Protein AF-A0A357N9H8-F1 (afdb_monomer_lite)

Radius of gyration: 14.43 Å; chains: 1; bounding box: 30×14×44 Å

Structure (mmCIF, N/CA/C/O backbone):
data_AF-A0A357N9H8-F1
#
_entry.id   AF-A0A357N9H8-F1
#
loop_
_atom_site.group_PDB
_atom_site.id
_atom_site.type_symbol
_atom_site.label_atom_id
_atom_site.label_alt_id
_atom_site.label_comp_id
_atom_site.label_asym_id
_atom_site.label_entity_id
_atom_site.label_seq_id
_atom_site.pdbx_PDB_ins_code
_atom_site.Cartn_x
_atom_site.Cartn_y
_atom_site.Cartn_z
_atom_site.occupancy
_atom_site.B_iso_or_equiv
_atom_site.auth_seq_id
_atom_site.auth_comp_id
_atom_site.auth_asym_id
_atom_site.auth_atom_id
_atom_site.pdbx_PDB_model_num
ATOM 1 N N . ARG A 1 1 ? 6.899 -0.263 -22.980 1.00 49.81 1 ARG A N 1
ATOM 2 C CA . ARG A 1 1 ? 5.879 -1.029 -22.227 1.00 49.81 1 ARG A CA 1
ATOM 3 C C . ARG A 1 1 ? 6.611 -1.907 -21.229 1.00 49.81 1 ARG A C 1
ATOM 5 O O . ARG A 1 1 ? 7.219 -2.887 -21.639 1.00 49.81 1 ARG A O 1
ATOM 12 N N . GLY A 1 2 ? 6.688 -1.463 -19.979 1.00 55.38 2 GLY A N 1
ATOM 13 C CA . GLY A 1 2 ? 7.324 -2.225 -18.908 1.00 55.38 2 GLY A CA 1
ATOM 14 C C . GLY A 1 2 ? 6.361 -3.255 -18.338 1.00 55.38 2 GLY A C 1
ATOM 15 O O . GLY A 1 2 ? 5.158 -3.011 -18.317 1.00 55.38 2 GLY A O 1
ATOM 16 N N . ASN A 1 3 ? 6.882 -4.391 -17.880 1.00 55.84 3 ASN A N 1
ATOM 17 C CA . ASN A 1 3 ? 6.115 -5.258 -16.993 1.00 55.84 3 ASN A CA 1
ATOM 18 C C . ASN A 1 3 ? 5.993 -4.539 -15.654 1.00 55.84 3 ASN A C 1
ATOM 20 O O . ASN A 1 3 ? 7.003 -4.103 -15.100 1.00 55.84 3 ASN A O 1
ATOM 24 N N . VAL A 1 4 ? 4.762 -4.388 -15.185 1.00 65.81 4 VAL A N 1
ATOM 25 C CA . VAL A 1 4 ? 4.451 -3.748 -13.915 1.00 65.81 4 VAL A CA 1
ATOM 26 C C . VAL A 1 4 ? 4.043 -4.857 -12.950 1.00 65.81 4 VAL A C 1
ATOM 28 O O . VAL A 1 4 ? 3.030 -5.516 -13.169 1.00 65.81 4 VAL A O 1
ATOM 31 N N . TRP A 1 5 ? 4.857 -5.106 -11.922 1.00 69.75 5 TRP A N 1
ATOM 32 C CA . TRP A 1 5 ? 4.462 -5.949 -10.790 1.00 69.75 5 TRP A CA 1
ATOM 33 C C . TRP A 1 5 ? 4.055 -5.048 -9.635 1.00 69.75 5 TRP A C 1
ATOM 35 O O . TRP A 1 5 ? 4.732 -4.060 -9.357 1.00 69.75 5 TRP A O 1
ATOM 45 N N . GLN A 1 6 ? 2.937 -5.363 -8.995 1.00 72.31 6 GLN A N 1
ATOM 46 C CA . GLN A 1 6 ? 2.271 -4.477 -8.054 1.00 72.31 6 GLN A CA 1
ATOM 47 C C . GLN A 1 6 ? 1.571 -5.293 -6.969 1.00 72.31 6 GLN A C 1
ATOM 49 O O . GLN A 1 6 ? 0.907 -6.282 -7.281 1.00 72.31 6 GLN A O 1
ATOM 54 N N . TYR A 1 7 ? 1.670 -4.852 -5.714 1.00 74.50 7 TYR A N 1
ATOM 55 C CA . TYR A 1 7 ? 0.815 -5.341 -4.636 1.00 74.50 7 TYR A CA 1
ATOM 56 C C . TYR A 1 7 ? 0.387 -4.211 -3.696 1.00 74.50 7 TYR A C 1
ATOM 58 O O . TYR A 1 7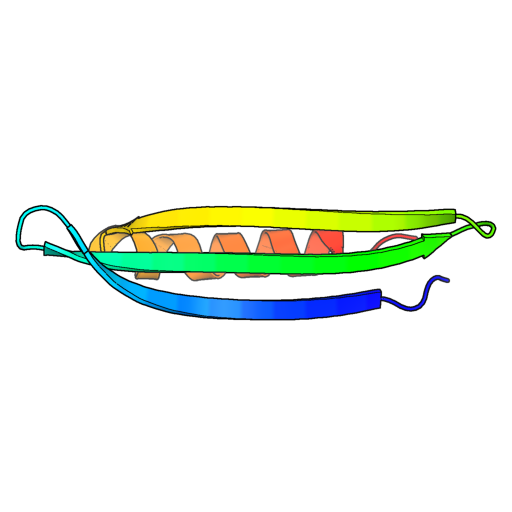 ? 1.131 -3.264 -3.432 1.00 74.50 7 TYR A O 1
ATOM 66 N N . LEU A 1 8 ? -0.836 -4.349 -3.190 1.00 76.19 8 LEU A N 1
ATOM 67 C CA . LEU A 1 8 ? -1.420 -3.553 -2.120 1.00 76.19 8 LEU A CA 1
ATOM 68 C C . LEU A 1 8 ? -1.645 -4.499 -0.946 1.00 76.19 8 LEU A C 1
ATOM 70 O O . LEU A 1 8 ? -2.344 -5.500 -1.089 1.00 76.19 8 LEU A O 1
ATOM 74 N N . THR A 1 9 ? -1.063 -4.180 0.203 1.00 80.44 9 THR A N 1
ATOM 75 C CA . THR A 1 9 ? -1.379 -4.860 1.456 1.00 80.44 9 THR A CA 1
ATOM 76 C C . THR A 1 9 ? -1.919 -3.864 2.468 1.00 80.44 9 THR A C 1
ATOM 78 O O . THR A 1 9 ? -1.541 -2.688 2.484 1.00 80.44 9 THR A O 1
ATOM 81 N N . THR A 1 10 ? -2.838 -4.344 3.295 1.00 82.44 10 THR A N 1
ATOM 82 C CA . THR A 1 10 ? -3.491 -3.559 4.337 1.00 82.44 10 THR A CA 1
ATOM 83 C C . THR A 1 10 ? -3.438 -4.335 5.638 1.00 82.44 10 THR A C 1
ATOM 85 O O . THR A 1 10 ? -3.770 -5.520 5.655 1.00 82.44 10 THR A O 1
ATOM 88 N N . ALA A 1 11 ? -3.070 -3.670 6.724 1.00 85.62 11 ALA A N 1
ATOM 89 C CA . ALA A 1 11 ? -3.128 -4.230 8.067 1.00 85.62 11 ALA A CA 1
ATOM 90 C C . ALA A 1 11 ? -3.909 -3.290 8.984 1.00 85.62 11 ALA A C 1
ATOM 92 O O . ALA A 1 11 ? -3.812 -2.070 8.848 1.00 85.62 11 ALA A O 1
ATOM 93 N N . THR A 1 12 ? -4.656 -3.851 9.929 1.00 88.81 12 THR A N 1
ATOM 94 C CA . THR A 1 12 ? -5.254 -3.086 11.023 1.00 88.81 12 THR A CA 1
ATOM 95 C C . THR A 1 12 ? -4.377 -3.179 12.266 1.00 88.81 12 THR A C 1
ATOM 97 O O . THR A 1 12 ? -3.760 -4.210 12.539 1.00 88.81 12 THR A O 1
ATOM 100 N N . PHE A 1 13 ? -4.288 -2.085 13.015 1.00 87.94 13 PHE A N 1
ATOM 101 C CA . PHE A 1 13 ? -3.558 -2.013 14.276 1.00 87.94 13 PHE A CA 1
ATOM 102 C C . PHE A 1 13 ? -4.250 -1.044 15.240 1.00 87.94 13 PHE A C 1
ATOM 104 O O . PHE A 1 13 ? -5.123 -0.277 14.842 1.00 87.94 13 PHE A O 1
ATOM 111 N N . GLN A 1 14 ? -3.889 -1.105 16.521 1.00 90.81 14 GLN A N 1
ATOM 112 C CA . GLN A 1 14 ? -4.379 -0.165 17.530 1.00 90.81 14 GLN A CA 1
ATOM 113 C C . GLN A 1 14 ? -3.396 1.000 17.663 1.00 90.81 14 GLN A C 1
ATOM 115 O O . GLN A 1 14 ? -2.219 0.778 17.947 1.00 90.81 14 GLN A O 1
ATOM 120 N N . ASP A 1 15 ? -3.885 2.224 17.490 1.00 86.75 15 ASP A N 1
ATOM 121 C CA . ASP A 1 15 ? -3.141 3.465 17.698 1.00 86.75 15 ASP A CA 1
ATOM 122 C C . ASP A 1 15 ? -3.887 4.334 18.716 1.00 86.75 15 ASP A C 1
ATOM 124 O O . ASP A 1 15 ? -5.000 4.793 18.468 1.00 86.75 15 ASP A O 1
ATOM 128 N N . ASN A 1 16 ? -3.297 4.532 19.897 1.00 87.69 16 ASN A N 1
ATOM 129 C CA . ASN A 1 16 ? -3.882 5.317 20.994 1.00 87.69 16 ASN A CA 1
ATOM 130 C C . ASN A 1 16 ? -5.316 4.908 21.399 1.00 87.69 16 ASN A C 1
ATOM 132 O O . ASN A 1 16 ? -6.132 5.754 21.762 1.00 87.69 16 ASN A O 1
ATOM 136 N N . GLY A 1 17 ? -5.619 3.606 21.360 1.00 88.31 17 GLY A N 1
ATOM 137 C CA . GLY A 1 17 ? -6.937 3.066 21.718 1.00 88.31 17 GLY A CA 1
ATOM 138 C C . GLY A 1 17 ? -7.997 3.185 20.619 1.00 88.31 17 GLY A C 1
ATOM 139 O O . GLY A 1 17 ? -9.157 2.856 20.860 1.00 88.31 17 GLY A O 1
ATOM 140 N N . GLU A 1 18 ? -7.613 3.636 19.424 1.00 88.06 18 GLU A N 1
ATOM 141 C CA . GLU A 1 18 ? -8.453 3.636 18.231 1.00 88.06 18 GLU A CA 1
ATOM 142 C C . GLU A 1 18 ? -7.915 2.636 17.198 1.00 88.06 18 GLU A C 1
ATOM 144 O O . GLU A 1 18 ? -6.707 2.431 17.064 1.00 88.06 18 GLU A O 1
ATOM 149 N N . GLU A 1 19 ? -8.817 2.018 16.431 1.00 88.50 19 GLU A N 1
ATOM 150 C CA . GLU A 1 19 ? -8.416 1.219 15.274 1.00 88.50 19 GLU A CA 1
ATOM 151 C C . GLU A 1 19 ? -7.847 2.132 14.172 1.00 88.50 19 GLU A C 1
ATOM 153 O O . GLU A 1 19 ? -8.399 3.186 13.831 1.00 88.50 19 GLU A O 1
ATOM 158 N N . ALA A 1 20 ? -6.722 1.709 13.609 1.00 87.94 20 ALA A N 1
ATOM 159 C CA . ALA A 1 20 ? -6.043 2.360 12.508 1.00 87.94 20 ALA A CA 1
ATOM 160 C C . ALA A 1 20 ? -5.693 1.342 11.423 1.00 87.94 20 ALA A C 1
ATOM 162 O O . ALA A 1 20 ? -5.563 0.141 11.663 1.00 87.94 20 ALA A O 1
ATOM 163 N N . TYR A 1 21 ? -5.526 1.852 10.211 1.00 87.31 21 TYR A N 1
ATOM 164 C CA . TYR A 1 21 ? -5.162 1.086 9.034 1.00 87.31 21 TYR A CA 1
ATOM 165 C C . TYR A 1 21 ? -3.778 1.512 8.577 1.00 87.31 21 TYR A C 1
ATOM 167 O O . TYR A 1 21 ? -3.499 2.705 8.444 1.00 87.31 21 TYR A O 1
ATOM 175 N N . LEU A 1 22 ? -2.927 0.531 8.310 1.00 86.06 22 LEU A N 1
ATOM 176 C CA . LEU A 1 22 ? -1.664 0.697 7.619 1.00 86.06 22 LEU A CA 1
ATOM 177 C C . LEU A 1 22 ? -1.831 0.176 6.199 1.00 86.06 22 LEU A C 1
ATOM 179 O O . LEU A 1 22 ? -2.152 -0.994 5.988 1.00 86.06 22 LEU A O 1
ATOM 183 N N . TYR A 1 23 ? -1.576 1.041 5.233 1.00 82.50 23 TYR A N 1
ATOM 184 C CA . TYR A 1 23 ? -1.563 0.692 3.825 1.00 82.50 23 TYR A CA 1
ATOM 185 C C . TYR A 1 23 ? -0.124 0.704 3.338 1.00 82.50 23 TYR A C 1
ATOM 187 O O . TYR A 1 23 ? 0.592 1.689 3.538 1.00 82.50 23 TYR A O 1
ATOM 195 N N . TRP A 1 24 ? 0.280 -0.372 2.673 1.00 82.62 24 TRP A N 1
ATOM 196 C CA . TRP A 1 24 ? 1.590 -0.480 2.051 1.00 82.62 24 TRP A CA 1
ATOM 197 C C . TRP A 1 24 ? 1.440 -0.884 0.590 1.00 82.62 24 TRP A C 1
ATOM 199 O O . TRP A 1 24 ? 0.785 -1.874 0.250 1.00 82.62 24 TRP A O 1
ATOM 209 N N . TRP A 1 25 ? 2.034 -0.068 -0.272 1.00 79.31 25 TRP A N 1
ATOM 210 C CA . TRP A 1 25 ? 2.089 -0.263 -1.708 1.00 79.31 25 TRP A CA 1
ATOM 211 C C . TRP A 1 25 ? 3.519 -0.459 -2.139 1.00 79.31 25 TRP A C 1
ATOM 213 O O . TRP A 1 25 ? 4.382 0.352 -1.7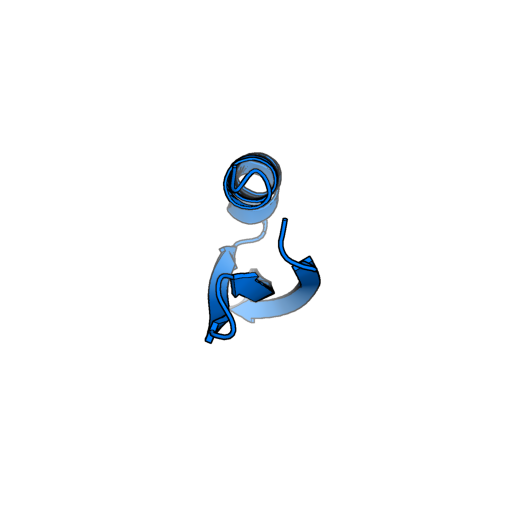98 1.00 79.31 25 TRP A O 1
ATOM 223 N N . THR A 1 26 ? 3.717 -1.451 -2.988 1.00 80.31 26 THR A N 1
ATOM 224 C CA . THR A 1 26 ? 4.971 -1.617 -3.699 1.00 80.31 26 THR A CA 1
ATOM 225 C C . TH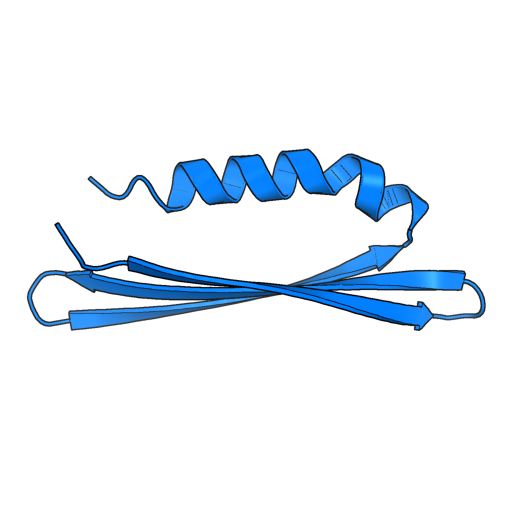R A 1 26 ? 4.661 -1.874 -5.156 1.00 80.31 26 THR A C 1
ATOM 227 O O . THR A 1 26 ? 3.760 -2.645 -5.504 1.00 80.31 26 THR A O 1
ATOM 230 N N . GLY A 1 27 ? 5.406 -1.203 -6.022 1.00 79.06 27 GLY A N 1
ATOM 231 C CA . GLY A 1 27 ? 5.367 -1.474 -7.444 1.00 79.06 27 GLY A CA 1
ATOM 232 C C . GLY A 1 27 ? 6.762 -1.476 -8.034 1.00 79.06 27 GLY A C 1
ATOM 233 O O . GLY A 1 27 ? 7.648 -0.736 -7.604 1.00 79.06 27 GLY A O 1
ATOM 234 N N . ALA A 1 28 ? 6.938 -2.322 -9.037 1.00 82.50 28 ALA A N 1
ATOM 235 C CA . ALA A 1 28 ? 8.144 -2.411 -9.828 1.00 82.50 28 ALA A CA 1
ATOM 236 C C . ALA A 1 28 ? 7.787 -2.258 -11.302 1.00 82.50 28 ALA A C 1
ATOM 238 O O . ALA A 1 28 ? 6.848 -2.896 -11.782 1.00 82.50 28 ALA A O 1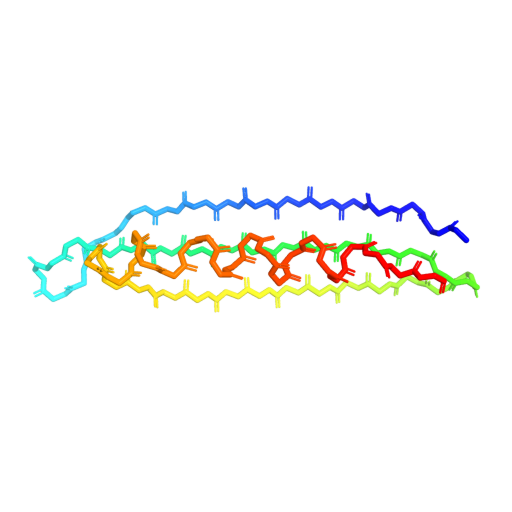
ATOM 239 N N . TRP A 1 29 ? 8.547 -1.445 -12.029 1.00 80.69 29 TRP A N 1
ATOM 240 C CA . TRP A 1 29 ? 8.459 -1.394 -13.485 1.00 80.69 29 TRP A CA 1
ATOM 241 C C . TRP A 1 29 ? 9.846 -1.395 -14.114 1.00 80.69 29 TRP A C 1
ATOM 243 O O . TRP A 1 29 ? 10.811 -0.884 -13.544 1.00 80.69 29 TRP A O 1
ATOM 253 N N . THR A 1 30 ? 9.940 -1.946 -15.321 1.00 80.44 30 THR A N 1
ATOM 254 C CA . THR A 1 30 ? 11.173 -1.915 -16.116 1.00 80.44 30 THR A CA 1
ATOM 255 C C . THR A 1 30 ? 10.980 -1.052 -17.355 1.00 80.44 30 THR A C 1
ATOM 257 O O . THR A 1 30 ? 10.084 -1.294 -18.163 1.00 80.44 30 THR A O 1
ATOM 260 N N . MET A 1 31 ? 11.851 -0.064 -17.542 1.00 80.25 31 MET A N 1
ATOM 261 C CA . MET A 1 31 ? 11.900 0.788 -18.727 1.00 80.25 31 MET A CA 1
ATOM 262 C C . MET A 1 31 ? 13.348 0.916 -19.197 1.00 80.25 31 MET A C 1
ATOM 264 O O . MET A 1 31 ? 14.237 1.169 -18.395 1.00 80.25 31 MET A O 1
ATOM 268 N N . ASN A 1 32 ? 13.603 0.737 -20.497 1.00 81.94 32 ASN A N 1
ATOM 269 C CA . ASN A 1 32 ? 14.929 0.929 -21.104 1.00 81.94 32 ASN A CA 1
ATOM 270 C C . ASN A 1 32 ? 16.077 0.189 -20.380 1.00 81.94 32 ASN A C 1
ATOM 272 O O . ASN A 1 32 ? 17.154 0.744 -20.195 1.00 81.94 32 ASN A O 1
ATOM 276 N N . LYS A 1 33 ? 15.849 -1.075 -19.985 1.00 83.69 33 LYS A N 1
ATOM 277 C CA . LYS A 1 33 ? 16.783 -1.922 -19.205 1.00 83.69 33 LYS A CA 1
ATOM 278 C C . LYS A 1 33 ? 17.063 -1.447 -17.769 1.00 83.69 33 LYS A C 1
ATOM 280 O O . LYS A 1 33 ? 17.882 -2.058 -17.092 1.00 83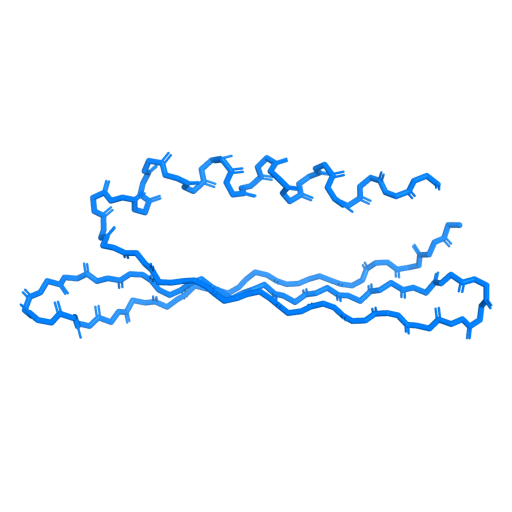.69 33 LYS A O 1
ATOM 285 N N . GLN A 1 34 ? 16.374 -0.416 -17.291 1.00 82.25 34 GLN A N 1
ATOM 286 C CA . GLN A 1 34 ? 16.415 0.027 -15.904 1.00 82.25 34 GLN A CA 1
ATOM 287 C C . GLN A 1 34 ? 15.135 -0.396 -15.183 1.00 82.25 34 GLN A C 1
ATOM 289 O O . GLN A 1 34 ? 14.032 -0.243 -15.712 1.00 82.25 34 GLN A O 1
ATOM 294 N N . SER A 1 35 ? 15.290 -0.937 -13.978 1.00 84.12 35 SER A N 1
ATOM 295 C CA . SER A 1 35 ? 14.170 -1.260 -13.096 1.00 84.12 35 SER A CA 1
ATOM 296 C C . SER A 1 35 ? 14.015 -0.178 -12.040 1.00 84.12 35 SER A C 1
ATOM 298 O O . SER A 1 35 ? 15.000 0.321 -11.498 1.00 84.12 35 SER A O 1
ATOM 300 N N . TYR A 1 36 ? 12.769 0.164 -11.750 1.00 80.94 36 TYR A N 1
ATOM 301 C CA . TYR A 1 36 ? 12.389 1.136 -10.740 1.00 80.94 36 TYR A CA 1
ATOM 302 C C . TYR A 1 36 ? 11.477 0.444 -9.745 1.00 80.94 36 TYR A C 1
ATOM 304 O O . TYR A 1 36 ? 10.573 -0.288 -10.147 1.00 80.94 36 TYR A O 1
ATOM 312 N N . VAL A 1 37 ? 11.724 0.687 -8.463 1.00 83.62 37 VAL A N 1
ATOM 313 C CA . VAL A 1 37 ? 10.874 0.237 -7.365 1.00 83.62 37 VAL A CA 1
ATOM 314 C C . VAL A 1 37 ? 10.410 1.474 -6.621 1.00 83.62 37 VAL A C 1
ATOM 316 O O . VAL A 1 37 ? 11.204 2.376 -6.352 1.00 83.62 37 VAL A O 1
ATOM 319 N N . TYR A 1 38 ? 9.125 1.520 -6.307 1.00 77.38 38 TYR A N 1
ATOM 320 C CA . TYR A 1 38 ? 8.577 2.489 -5.376 1.00 77.38 38 TYR A CA 1
ATOM 321 C C . TYR A 1 38 ? 7.868 1.748 -4.261 1.00 77.38 38 TYR A C 1
ATOM 323 O O . TYR A 1 38 ? 7.153 0.777 -4.508 1.00 77.38 38 TYR A O 1
ATOM 331 N N . GLU A 1 39 ? 8.047 2.257 -3.052 1.00 83.00 39 GLU A N 1
ATOM 332 C CA . GLU A 1 39 ? 7.312 1.826 -1.879 1.00 83.00 39 GLU A CA 1
ATOM 333 C C . GLU A 1 39 ? 6.641 3.047 -1.268 1.00 83.00 39 GLU A C 1
ATOM 335 O O . GLU A 1 39 ? 7.244 4.117 -1.147 1.00 83.00 39 GLU A O 1
ATOM 340 N N . TYR A 1 40 ? 5.368 2.906 -0.929 1.00 78.31 40 TYR A N 1
ATOM 341 C CA . TYR A 1 40 ? 4.617 3.936 -0.236 1.00 78.31 40 TYR A CA 1
ATOM 342 C C . TYR A 1 40 ? 3.883 3.311 0.935 1.00 78.31 40 TYR A C 1
ATOM 344 O O . TYR A 1 40 ? 3.187 2.308 0.778 1.00 78.31 40 TYR A O 1
ATOM 352 N N . VAL A 1 41 ? 4.042 3.922 2.102 1.00 83.38 41 VAL A N 1
ATOM 353 C CA . VAL A 1 41 ? 3.403 3.485 3.337 1.00 83.38 41 VAL A CA 1
ATOM 354 C C . VAL A 1 41 ? 2.720 4.688 3.958 1.00 83.38 41 VAL A C 1
ATOM 356 O O . VAL A 1 41 ? 3.343 5.736 4.136 1.00 83.38 41 VAL A O 1
ATOM 359 N N . PHE A 1 42 ? 1.445 4.543 4.299 1.00 81.88 42 PHE A N 1
ATOM 360 C CA . PHE A 1 42 ? 0.750 5.531 5.114 1.00 81.88 42 PHE A CA 1
ATOM 361 C C . PHE A 1 42 ? -0.187 4.843 6.100 1.00 81.88 42 PHE A C 1
ATOM 363 O O . PHE A 1 42 ? -0.767 3.793 5.816 1.00 81.88 42 PHE A O 1
ATOM 370 N N . ALA A 1 43 ? -0.323 5.462 7.267 1.00 85.12 43 ALA A N 1
ATOM 371 C CA . ALA A 1 43 ? -1.267 5.054 8.288 1.00 85.12 43 ALA A CA 1
ATOM 372 C C . ALA A 1 43 ? -2.400 6.076 8.375 1.00 85.12 43 ALA A C 1
ATOM 374 O O . ALA A 1 43 ? -2.174 7.283 8.242 1.00 85.12 43 ALA A O 1
ATOM 375 N N . CYS A 1 44 ? -3.620 5.612 8.612 1.00 84.69 44 CYS A N 1
ATOM 376 C CA . CYS A 1 44 ? -4.740 6.494 8.896 1.00 84.69 44 CYS A CA 1
ATOM 377 C C . CYS A 1 44 ? -5.743 5.846 9.850 1.00 84.69 44 CYS A C 1
ATOM 379 O O . CYS A 1 44 ? -5.917 4.630 9.881 1.00 84.69 44 CYS A O 1
ATOM 381 N N . LYS A 1 45 ? -6.429 6.686 10.627 1.00 87.56 45 LYS A N 1
ATOM 382 C CA . LYS A 1 45 ? -7.546 6.260 11.479 1.00 87.56 45 LYS A CA 1
ATOM 383 C C . LYS A 1 45 ? -8.671 5.673 10.627 1.00 87.56 45 LYS A C 1
ATOM 385 O O . LYS A 1 45 ? -8.896 6.161 9.515 1.00 87.56 45 LYS A O 1
ATOM 390 N N . THR A 1 46 ? -9.439 4.718 11.155 1.0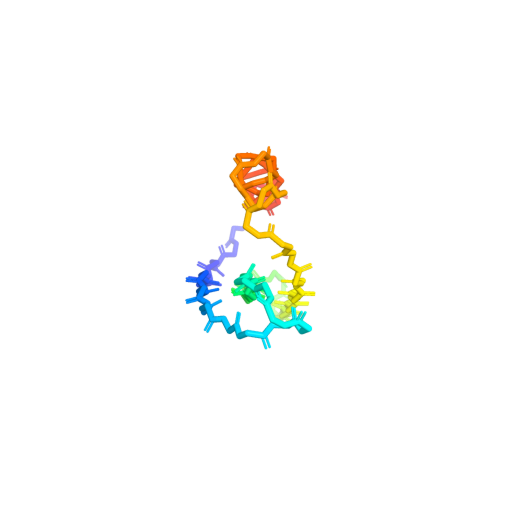0 80.75 46 THR A N 1
ATOM 391 C CA . THR A 1 46 ? -10.549 4.058 10.433 1.00 80.75 46 THR A CA 1
ATOM 392 C C . THR A 1 46 ? -11.524 5.046 9.778 1.00 80.75 46 THR A C 1
ATOM 394 O O . THR A 1 46 ? -11.923 4.867 8.628 1.00 80.75 46 THR A O 1
ATOM 397 N N . SER A 1 47 ? -11.850 6.149 10.460 1.00 79.62 47 SER A N 1
ATOM 398 C CA . SER A 1 47 ? -12.745 7.196 9.939 1.00 79.62 47 SER A CA 1
ATOM 399 C C . SER A 1 47 ? -12.207 7.909 8.691 1.00 79.62 47 SER A C 1
ATOM 401 O O . SER A 1 47 ? -12.977 8.361 7.843 1.00 79.62 47 SER A O 1
ATOM 403 N N . LEU A 1 48 ? -10.883 7.999 8.557 1.00 76.94 48 LEU A N 1
ATOM 404 C CA . LEU A 1 48 ? -10.202 8.591 7.409 1.00 76.94 48 LEU A CA 1
ATOM 405 C C . LEU A 1 48 ? -9.922 7.533 6.335 1.00 76.94 48 LEU A C 1
ATOM 407 O O . LEU A 1 48 ? -10.021 7.842 5.150 1.00 76.94 48 LEU A O 1
ATOM 411 N N . ALA A 1 49 ? -9.643 6.287 6.726 1.00 71.12 49 ALA A N 1
ATOM 412 C CA . ALA A 1 49 ? -9.401 5.168 5.818 1.00 71.12 49 ALA A CA 1
ATOM 413 C C . ALA A 1 49 ? -10.530 5.016 4.791 1.00 71.12 49 ALA A C 1
ATOM 415 O O . ALA A 1 49 ? -10.276 5.087 3.593 1.00 71.12 49 ALA A O 1
ATOM 416 N N . VAL A 1 50 ? -11.784 4.947 5.245 1.00 68.50 50 VAL A N 1
ATOM 417 C CA . VAL A 1 50 ? -12.963 4.815 4.367 1.00 68.50 50 VAL A CA 1
ATOM 418 C C . VAL A 1 50 ? -13.098 5.993 3.393 1.00 68.50 50 VAL A C 1
ATOM 420 O O . VAL A 1 50 ? -13.506 5.818 2.247 1.00 68.50 50 VAL A O 1
ATOM 423 N N . LYS A 1 51 ? -12.726 7.205 3.822 1.00 75.38 51 LYS A N 1
ATOM 424 C CA . LYS A 1 51 ? -12.836 8.421 3.005 1.00 75.38 51 LYS A CA 1
ATOM 425 C C . LYS A 1 51 ? -11.739 8.526 1.946 1.00 75.38 51 LYS A C 1
ATOM 427 O O . LYS A 1 51 ? -11.996 9.019 0.849 1.00 75.38 51 LYS A O 1
ATOM 432 N N . TYR A 1 52 ? -10.515 8.124 2.281 1.00 70.56 52 TYR A N 1
ATOM 433 C CA . TYR A 1 52 ? -9.349 8.320 1.420 1.00 70.56 52 TYR A CA 1
ATOM 434 C C . TYR A 1 52 ? -8.984 7.089 0.591 1.00 70.56 52 TYR A C 1
ATOM 436 O O . TYR A 1 52 ? -8.292 7.261 -0.410 1.00 70.56 52 TYR A O 1
ATOM 444 N N . LEU A 1 53 ? -9.490 5.897 0.925 1.00 70.50 53 LEU A N 1
ATOM 445 C CA . LEU A 1 53 ? -9.260 4.669 0.157 1.00 70.50 53 LEU A CA 1
ATOM 446 C C . LEU A 1 53 ? -9.626 4.805 -1.337 1.00 70.50 53 LEU A C 1
ATOM 448 O O . LEU A 1 53 ? -8.788 4.470 -2.171 1.00 70.50 53 LEU A O 1
ATOM 452 N N . PRO A 1 54 ? -10.760 5.418 -1.730 1.00 74.19 54 PRO A N 1
ATOM 453 C CA . PRO A 1 54 ? -11.057 5.607 -3.154 1.00 74.19 54 PRO A CA 1
ATOM 454 C C . PRO A 1 54 ? -10.112 6.609 -3.839 1.00 74.19 54 PRO A C 1
ATOM 456 O O . PRO A 1 54 ? -9.833 6.522 -5.034 1.00 74.19 54 PRO A O 1
ATOM 459 N N . LEU A 1 55 ? -9.608 7.602 -3.094 1.00 72.75 55 LEU A N 1
ATOM 460 C CA . LEU A 1 55 ? -8.653 8.583 -3.618 1.00 72.75 55 LEU A CA 1
ATOM 461 C C . LEU A 1 55 ? -7.287 7.930 -3.866 1.00 72.75 55 LEU A C 1
ATOM 463 O O . LEU A 1 55 ? -6.636 8.188 -4.877 1.00 72.75 55 LEU A O 1
ATOM 467 N N . VAL A 1 56 ? -6.893 7.073 -2.931 1.00 67.06 56 VAL A N 1
ATOM 468 C CA . VAL A 1 56 ? -5.729 6.194 -2.969 1.00 67.06 56 VAL A CA 1
ATOM 469 C C . VAL A 1 56 ? -5.779 5.285 -4.202 1.00 67.06 56 VAL A C 1
ATOM 471 O O . VAL A 1 56 ? -4.846 5.308 -5.006 1.00 67.06 56 VAL A O 1
ATOM 474 N N . GLU A 1 57 ? -6.887 4.571 -4.412 1.00 70.00 57 GLU A N 1
ATOM 475 C CA . GLU A 1 57 ? -7.104 3.682 -5.565 1.00 70.00 57 GLU A CA 1
ATOM 476 C C . GLU A 1 57 ? -7.083 4.454 -6.895 1.00 70.00 57 GLU A C 1
ATOM 478 O O . GLU A 1 57 ? -6.529 4.003 -7.896 1.00 70.00 57 GLU A O 1
ATOM 483 N N . LYS A 1 58 ? -7.592 5.688 -6.909 1.00 72.50 58 LYS A N 1
ATOM 484 C CA . LYS A 1 58 ? -7.565 6.541 -8.104 1.00 72.50 58 LYS A CA 1
ATOM 485 C C . LYS A 1 58 ? -6.171 7.081 -8.439 1.00 72.50 58 LYS A C 1
ATOM 487 O O . LYS A 1 58 ? -5.821 7.214 -9.613 1.00 72.50 58 LYS A O 1
ATOM 492 N N . ILE A 1 59 ? -5.374 7.450 -7.432 1.00 66.38 59 ILE A N 1
ATOM 493 C CA . ILE A 1 59 ? -3.963 7.828 -7.633 1.00 66.38 59 ILE A CA 1
ATOM 494 C C . ILE A 1 59 ? -3.182 6.619 -8.157 1.00 66.38 59 ILE A C 1
ATOM 496 O O . ILE A 1 59 ? -2.325 6.776 -9.027 1.00 66.38 59 ILE A O 1
ATOM 500 N N . TRP A 1 60 ? -3.513 5.430 -7.658 1.00 65.25 60 TRP A N 1
ATOM 501 C CA . TRP A 1 60 ? -2.948 4.156 -8.074 1.00 65.25 60 TRP A CA 1
ATOM 502 C C . TRP A 1 60 ? -3.192 3.848 -9.557 1.00 65.25 60 TRP A C 1
ATOM 504 O O . TRP A 1 60 ? -2.223 3.674 -10.298 1.00 65.25 60 TRP A O 1
ATOM 514 N N . GLU A 1 61 ? -4.443 3.892 -10.027 1.00 66.88 61 GLU A N 1
ATOM 515 C CA . GLU A 1 61 ? -4.772 3.674 -11.446 1.00 66.88 61 GLU A CA 1
ATOM 516 C C . GLU A 1 61 ? -4.045 4.666 -12.364 1.00 66.88 61 GLU A C 1
ATOM 518 O O . GLU A 1 61 ? -3.477 4.284 -13.386 1.00 66.88 61 GLU A O 1
ATOM 523 N N . LYS A 1 62 ? -3.976 5.943 -11.966 1.00 64.44 62 LYS A N 1
ATOM 524 C CA . LYS A 1 62 ? -3.289 6.983 -12.747 1.00 64.44 62 LYS A CA 1
ATOM 525 C C . LYS A 1 62 ? -1.777 6.801 -12.831 1.00 64.44 62 LYS A C 1
ATOM 527 O O . LYS A 1 62 ? -1.185 7.219 -13.820 1.00 64.44 62 LYS A O 1
ATOM 532 N N . LYS A 1 63 ? -1.137 6.250 -11.795 1.00 57.78 63 LYS A N 1
ATOM 533 C CA . LYS A 1 63 ? 0.315 6.003 -11.794 1.00 57.78 63 LYS A CA 1
ATOM 534 C C . LYS A 1 63 ? 0.698 4.696 -12.482 1.00 57.78 63 LYS A C 1
ATOM 536 O O . LYS A 1 63 ? 1.842 4.577 -12.906 1.00 57.78 63 LYS A O 1
ATOM 541 N N . ALA A 1 64 ? -0.228 3.746 -12.606 1.00 55.31 64 ALA A N 1
ATOM 542 C CA . ALA A 1 64 ? -0.032 2.541 -13.409 1.00 55.31 64 ALA A CA 1
ATOM 543 C C . ALA A 1 64 ? -0.029 2.844 -14.920 1.00 55.31 64 ALA A C 1
ATOM 545 O O . ALA A 1 64 ? 0.593 2.119 -15.695 1.00 55.31 64 ALA A O 1
ATOM 546 N N . ASP A 1 65 ? -0.663 3.946 -15.327 1.00 53.19 65 ASP A N 1
ATOM 547 C CA . ASP A 1 65 ? -0.745 4.403 -16.714 1.00 53.19 65 ASP A CA 1
ATOM 548 C C . ASP A 1 65 ? 0.530 5.172 -17.134 1.00 53.19 65 ASP A C 1
ATOM 550 O O . ASP A 1 65 ? 0.520 6.359 -17.466 1.00 53.19 65 ASP A O 1
ATOM 554 N N . VAL A 1 66 ? 1.683 4.500 -17.076 1.00 50.25 66 VAL A N 1
ATOM 555 C CA . VAL A 1 66 ? 2.948 5.036 -17.604 1.00 50.25 66 VAL A CA 1
ATOM 556 C C . VAL A 1 66 ? 3.005 4.739 -19.106 1.00 50.25 66 VAL A C 1
ATOM 558 O O . VAL A 1 66 ? 3.263 3.601 -19.509 1.00 50.25 66 VAL A O 1
ATOM 561 N N . LYS A 1 67 ? 2.724 5.755 -19.932 1.00 48.44 67 LYS A N 1
ATOM 562 C CA . LYS A 1 67 ? 2.877 5.693 -21.398 1.00 48.44 67 LYS A CA 1
ATOM 563 C C . LYS A 1 67 ? 4.340 5.618 -21.824 1.00 48.44 67 LYS A C 1
ATOM 565 O O . LYS A 1 67 ? 5.142 6.416 -21.295 1.00 48.44 67 LYS A O 1
#

Sequence (67 aa):
RGNVWQYLTTATFQDNGEEAYLYWWTGAWTMNKQSYVYEYVFACKTSLAVKYLPLVEKIWEKKADVK

pLDDT: mean 76.11, std 10.81, range [48.44, 90.81]

Secondary structure (DSSP, 8-state):
---EEEEEEEEEEEETTEEEEEEEEEEEEEETTEEEEEEEEEEEEHHHHHHHHHHHHHHHHHHH---

Foldseek 3Di:
DWDKDKDWDKDWDDDPNAIKIKIKIWMWTDDPNDIDIDIDIDMDTPVVCVVCVVVVVVVVVVVVPDD